Protein AF-A0A9X8VD65-F1 (afdb_monomer_lite)

InterPro domains:
  IPR002629 Cobalamin-independent methionine synthase MetE, C-terminal/archaeal [PF01717] (47-119)
  IPR038071 UROD/MetE-like superfamily [G3DSA:3.20.20.210] (1-120)
  IPR038071 UROD/MetE-like superfamily [SSF51726] (3-119)

Radius of gyration: 14.81 Å; chains: 1; bounding box: 33×33×40 Å

pLDDT: mean 95.19, std 5.67, range [51.72, 98.75]

Structure (mmCIF, N/CA/C/O backbone):
data_AF-A0A9X8VD65-F1
#
_entry.id   AF-A0A9X8VD65-F1
#
loop_
_atom_site.group_PDB
_atom_site.id
_atom_site.type_symbol
_atom_site.label_atom_id
_atom_site.label_alt_id
_atom_site.label_comp_id
_atom_site.label_asym_id
_atom_site.label_entity_id
_atom_site.label_seq_id
_atom_site.pdbx_PDB_ins_code
_atom_site.Cartn_x
_atom_site.Cartn_y
_atom_site.Cartn_z
_atom_site.occupancy
_atom_site.B_iso_or_equiv
_atom_site.auth_seq_id
_atom_site.auth_comp_id
_atom_site.auth_asym_id
_atom_site.auth_atom_id
_atom_site.pdbx_PDB_model_num
ATOM 1 N N . VAL A 1 1 ? -8.840 -19.861 -3.280 1.00 51.72 1 VAL A N 1
ATOM 2 C CA . VAL A 1 1 ? -8.139 -19.021 -2.267 1.00 51.72 1 VAL A CA 1
ATOM 3 C C . VAL A 1 1 ? -9.125 -18.204 -1.437 1.00 51.72 1 VAL A C 1
ATOM 5 O O . VAL A 1 1 ? -8.956 -18.091 -0.228 1.00 51.72 1 VAL A O 1
ATOM 8 N N . ASN A 1 2 ? -10.188 -17.689 -2.063 1.00 64.62 2 ASN A N 1
ATOM 9 C CA . ASN A 1 2 ? -11.164 -16.805 -1.431 1.00 64.62 2 ASN A CA 1
ATOM 10 C C . ASN A 1 2 ? -11.959 -17.407 -0.249 1.00 64.62 2 ASN A C 1
ATOM 12 O O . ASN A 1 2 ? -12.486 -16.645 0.559 1.00 64.62 2 ASN A O 1
ATOM 16 N N . ASP A 1 3 ? -12.031 -18.730 -0.122 1.00 81.12 3 ASP A N 1
ATOM 17 C CA . ASP A 1 3 ? -12.915 -19.378 0.859 1.00 81.12 3 ASP A CA 1
ATOM 18 C C . ASP A 1 3 ? -12.370 -19.359 2.292 1.00 81.12 3 ASP A C 1
ATOM 20 O O . ASP A 1 3 ? -13.143 -19.432 3.241 1.00 81.12 3 ASP A O 1
ATOM 24 N N . TRP A 1 4 ? -11.049 -19.245 2.468 1.00 91.56 4 TRP A N 1
ATOM 25 C CA . TRP A 1 4 ? -10.418 -19.375 3.789 1.00 91.56 4 TRP A CA 1
ATOM 26 C C . TRP A 1 4 ? -9.300 -18.369 4.073 1.00 91.56 4 TRP A C 1
ATOM 28 O O . TRP A 1 4 ? -8.979 -18.168 5.240 1.00 91.56 4 TRP A O 1
ATOM 38 N N . GLY A 1 5 ? -8.711 -17.715 3.060 1.00 91.94 5 GLY A N 1
ATOM 39 C CA . GLY A 1 5 ? -7.543 -16.841 3.261 1.00 91.94 5 GLY A CA 1
ATOM 40 C C . GLY A 1 5 ? -7.797 -15.705 4.257 1.00 91.94 5 GLY A C 1
ATOM 41 O O . GLY A 1 5 ? -7.002 -15.485 5.165 1.00 91.94 5 GLY A O 1
ATOM 42 N N . ILE A 1 6 ? -8.953 -15.047 4.143 1.00 93.00 6 ILE A N 1
ATOM 43 C CA . ILE A 1 6 ? -9.360 -13.982 5.070 1.00 93.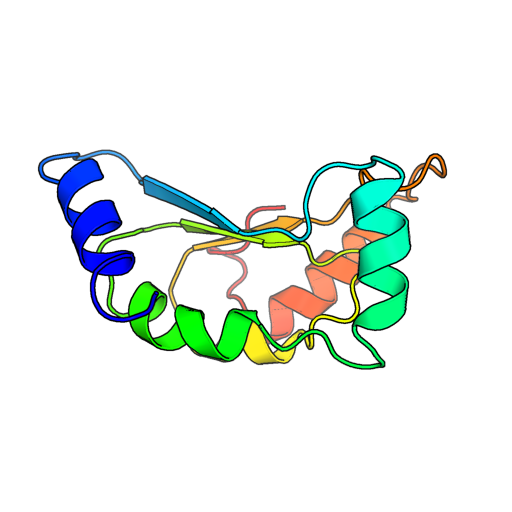00 6 ILE A CA 1
ATOM 44 C C . ILE A 1 6 ? -9.664 -14.547 6.458 1.00 93.00 6 ILE A C 1
ATOM 46 O O . ILE A 1 6 ? -9.218 -13.982 7.445 1.00 93.00 6 ILE A O 1
ATOM 50 N N . ALA A 1 7 ? -10.340 -15.695 6.555 1.00 94.12 7 ALA A N 1
ATOM 51 C CA . ALA A 1 7 ? -10.616 -16.326 7.846 1.00 94.12 7 ALA A CA 1
ATOM 52 C C . ALA A 1 7 ? -9.325 -16.725 8.587 1.00 94.12 7 ALA A C 1
ATOM 54 O O . ALA A 1 7 ? -9.235 -16.583 9.804 1.00 94.12 7 ALA A O 1
ATOM 55 N N . ALA A 1 8 ? -8.306 -17.187 7.856 1.00 96.44 8 ALA A N 1
ATOM 56 C CA . ALA A 1 8 ? -6.992 -17.469 8.422 1.00 96.44 8 ALA A CA 1
ATOM 57 C C . ALA A 1 8 ? -6.294 -16.190 8.911 1.00 96.44 8 ALA A C 1
ATOM 59 O O . ALA A 1 8 ? -5.702 -16.197 9.989 1.00 96.44 8 ALA A O 1
ATOM 60 N N . LEU A 1 9 ? -6.400 -15.095 8.151 1.00 96.19 9 LEU A N 1
ATOM 61 C CA . LEU A 1 9 ? -5.854 -13.792 8.530 1.00 96.19 9 LEU A CA 1
ATOM 62 C C . LEU A 1 9 ? -6.531 -13.241 9.795 1.00 96.19 9 LEU A C 1
ATOM 64 O O . LEU A 1 9 ? -5.838 -12.892 10.744 1.00 96.19 9 LEU A O 1
ATOM 68 N N . GLU A 1 10 ? -7.865 -13.268 9.850 1.00 96.81 10 GLU A N 1
ATOM 69 C CA . GLU A 1 10 ? -8.666 -12.901 11.029 1.00 96.81 10 GLU A CA 1
ATOM 70 C C . GLU A 1 10 ? -8.260 -13.714 12.262 1.00 96.81 10 GLU A C 1
ATOM 72 O O . GLU A 1 10 ? -8.039 -13.175 13.346 1.00 96.81 10 GLU A O 1
ATOM 77 N N . ARG A 1 11 ? -8.083 -15.030 12.094 1.00 97.94 11 ARG A N 1
ATOM 78 C CA . ARG A 1 11 ? -7.663 -15.905 13.190 1.00 97.94 11 ARG A CA 1
ATOM 79 C C . ARG A 1 11 ? -6.264 -15.573 13.708 1.00 97.94 11 ARG A C 1
ATOM 81 O O . ARG A 1 11 ? -6.021 -15.755 14.903 1.00 97.94 11 ARG A O 1
ATOM 88 N N . ALA A 1 12 ? -5.361 -15.133 12.831 1.00 98.06 12 ALA A N 1
ATOM 89 C CA . ALA A 1 12 ? -3.989 -14.773 13.181 1.00 98.06 12 ALA A CA 1
ATOM 90 C C . ALA A 1 12 ? -3.905 -13.463 13.978 1.00 98.06 12 ALA A C 1
ATOM 92 O O . ALA A 1 12 ? -2.997 -13.312 14.793 1.00 98.06 12 ALA A O 1
ATOM 93 N N . VAL A 1 13 ? -4.850 -12.542 13.766 1.00 98.06 13 VAL A N 1
ATOM 94 C CA . VAL A 1 13 ? -4.896 -11.246 14.463 1.00 98.06 13 VAL A CA 1
ATOM 95 C C . VAL A 1 13 ? -5.878 -11.206 15.638 1.00 98.06 13 VAL A C 1
ATOM 97 O O . VAL A 1 13 ? -5.986 -10.192 16.329 1.00 98.06 13 VAL A O 1
ATOM 100 N N . GLU A 1 14 ? -6.581 -12.308 15.899 1.00 98.19 14 GLU A N 1
ATOM 101 C CA . GLU A 1 14 ? -7.592 -12.394 16.949 1.00 98.19 14 GLU A CA 1
ATOM 102 C C . GLU A 1 14 ? -7.035 -11.980 18.324 1.00 98.19 14 GLU A C 1
ATOM 104 O O . GLU A 1 14 ? -6.049 -12.522 18.824 1.00 98.19 14 GLU A O 1
ATOM 109 N N . GLY A 1 15 ? -7.713 -11.026 18.966 1.00 98.19 15 GLY A N 1
ATOM 110 C CA . GLY A 1 15 ? -7.395 -10.568 20.320 1.00 98.19 15 GLY A CA 1
ATOM 111 C C . GLY A 1 15 ? -6.309 -9.493 20.404 1.00 98.19 15 GLY A C 1
ATOM 112 O O . GLY A 1 15 ? -6.148 -8.904 21.478 1.00 98.19 15 GLY A O 1
ATOM 113 N N . LEU A 1 16 ? -5.623 -9.178 19.300 1.00 98.31 16 LEU A N 1
ATOM 114 C CA . LEU A 1 16 ? -4.674 -8.069 19.257 1.00 98.31 16 LEU A CA 1
ATOM 115 C C . LEU A 1 16 ? -5.381 -6.733 19.534 1.00 98.31 16 LEU A C 1
ATOM 117 O O . LEU A 1 16 ? -6.556 -6.532 19.224 1.00 98.31 16 LEU A O 1
ATOM 121 N N . LYS A 1 17 ? -4.656 -5.829 20.197 1.00 97.75 17 LYS A N 1
ATOM 122 C CA . LYS A 1 17 ? -5.109 -4.465 20.533 1.00 97.75 17 LYS A CA 1
ATOM 123 C C . LYS A 1 17 ? -4.274 -3.383 19.853 1.00 97.75 17 LYS A C 1
ATOM 125 O O . LYS A 1 17 ? -4.598 -2.207 19.967 1.00 97.75 17 LYS A O 1
ATOM 130 N N . CYS A 1 18 ? -3.181 -3.784 19.212 1.00 98.19 18 CYS A N 1
ATOM 131 C CA . CYS A 1 18 ? -2.358 -2.929 18.374 1.00 98.19 18 CYS A CA 1
ATOM 132 C C . CYS A 1 18 ? -2.890 -2.928 16.941 1.00 98.19 18 CYS A C 1
ATOM 134 O O . CYS A 1 18 ? -3.669 -3.804 16.572 1.00 98.19 18 CYS A O 1
ATOM 136 N N . GLU A 1 19 ? -2.407 -1.986 16.137 1.00 98.31 19 GLU A N 1
ATOM 137 C CA . GLU A 1 19 ? -2.699 -1.977 14.708 1.00 98.31 19 GLU A CA 1
ATOM 138 C C . GLU A 1 19 ? -2.110 -3.206 14.014 1.00 98.31 19 GLU A C 1
ATOM 140 O O . GLU A 1 19 ? -1.029 -3.697 14.359 1.00 98.31 19 GLU A O 1
ATOM 145 N N . THR A 1 20 ? -2.835 -3.684 13.015 1.00 98.50 20 THR A N 1
ATOM 146 C CA . THR A 1 20 ? -2.504 -4.856 12.217 1.00 98.50 20 THR A CA 1
ATOM 147 C C . THR A 1 20 ? -2.373 -4.470 10.754 1.00 98.50 20 THR A C 1
ATOM 149 O O . THR A 1 20 ? -3.107 -3.624 10.242 1.00 98.50 20 THR A O 1
ATOM 152 N N . ALA A 1 21 ? -1.417 -5.089 10.067 1.00 98.31 21 ALA A N 1
ATOM 153 C CA . ALA A 1 21 ? -1.155 -4.817 8.665 1.00 98.31 21 ALA A CA 1
ATOM 154 C C . ALA A 1 21 ? -1.088 -6.111 7.860 1.00 98.31 21 ALA A C 1
ATOM 156 O O . ALA A 1 21 ? -0.534 -7.111 8.321 1.00 98.31 21 ALA A O 1
ATOM 157 N N . VAL A 1 22 ? -1.596 -6.067 6.631 1.00 98.06 22 VAL A N 1
ATOM 158 C CA . VAL A 1 22 ? -1.354 -7.099 5.619 1.00 98.06 22 VAL A CA 1
ATOM 159 C C . VAL A 1 22 ? -0.539 -6.504 4.477 1.00 98.06 22 VAL A C 1
ATOM 161 O O . VAL A 1 22 ? -0.834 -5.408 4.008 1.00 98.06 22 VAL A O 1
ATOM 164 N N . HIS A 1 23 ? 0.487 -7.222 4.026 1.00 97.94 23 HIS A N 1
ATOM 165 C CA . HIS A 1 23 ? 1.295 -6.836 2.872 1.00 97.94 23 HIS A CA 1
ATOM 166 C C . HIS A 1 23 ? 1.027 -7.786 1.706 1.00 97.94 23 HIS A C 1
ATOM 168 O O . HIS A 1 23 ? 1.176 -9.000 1.849 1.00 97.94 23 HIS A O 1
ATOM 174 N N . ILE A 1 24 ? 0.631 -7.230 0.561 1.00 96.00 24 ILE A N 1
ATOM 175 C CA . ILE A 1 24 ? 0.348 -7.984 -0.663 1.00 96.00 24 ILE A CA 1
ATOM 176 C C . ILE A 1 24 ? 1.093 -7.304 -1.813 1.00 96.00 24 ILE A C 1
ATOM 178 O O . ILE A 1 24 ? 0.798 -6.161 -2.155 1.00 96.00 24 ILE A O 1
ATOM 182 N N . CYS A 1 25 ? 2.047 -8.003 -2.424 1.00 95.12 25 CYS A N 1
ATOM 183 C CA . CYS A 1 25 ? 2.925 -7.460 -3.464 1.00 95.12 25 CYS A CA 1
ATOM 184 C C . CYS A 1 25 ? 3.136 -8.444 -4.620 1.00 95.12 25 CYS A C 1
ATOM 186 O O . CYS A 1 25 ? 2.659 -9.580 -4.589 1.00 95.12 25 CYS A O 1
ATOM 188 N N . TYR A 1 26 ? 3.900 -8.011 -5.623 1.00 95.06 26 TYR A N 1
ATOM 189 C CA . TYR A 1 26 ? 4.312 -8.817 -6.774 1.00 95.06 26 TYR A CA 1
ATOM 190 C C . TYR A 1 26 ? 5.713 -9.426 -6.570 1.00 95.06 26 TYR A C 1
ATOM 192 O O . TYR A 1 26 ? 6.373 -9.849 -7.523 1.00 95.06 26 TYR A O 1
ATOM 200 N N . GLY A 1 27 ? 6.142 -9.512 -5.306 1.00 93.00 27 GLY A N 1
ATOM 201 C CA . GLY A 1 27 ? 7.304 -10.257 -4.843 1.00 93.00 27 GLY A CA 1
ATOM 202 C C . GLY A 1 27 ? 8.621 -9.480 -4.853 1.00 93.00 27 GLY A C 1
ATOM 203 O O . GLY A 1 27 ? 8.727 -8.349 -5.314 1.00 93.00 27 GLY A O 1
ATOM 204 N N . TYR A 1 28 ? 9.662 -10.133 -4.335 1.00 93.62 28 TYR A N 1
ATOM 205 C CA . TYR A 1 28 ? 11.024 -9.598 -4.285 1.00 93.62 28 TYR A CA 1
ATOM 206 C C . TYR A 1 28 ? 11.603 -9.273 -5.668 1.00 93.62 28 TYR A C 1
ATOM 208 O O . TYR A 1 28 ? 11.207 -9.875 -6.670 1.00 93.62 28 TYR A O 1
ATOM 216 N N . GLY A 1 29 ? 12.624 -8.409 -5.692 1.00 92.81 29 GLY A N 1
ATOM 217 C CA . GLY A 1 29 ? 13.432 -8.038 -6.862 1.00 92.81 29 GLY A CA 1
ATOM 218 C C . GLY A 1 29 ? 14.329 -9.152 -7.413 1.00 92.81 29 GLY A C 1
ATOM 219 O O . GLY A 1 29 ? 15.525 -8.966 -7.606 1.00 92.81 29 GLY A O 1
ATOM 220 N N . ILE A 1 30 ? 13.765 -10.335 -7.642 1.00 93.25 30 ILE A N 1
ATOM 221 C CA . ILE A 1 30 ? 14.449 -11.500 -8.207 1.00 93.25 30 ILE A CA 1
ATOM 222 C C . ILE A 1 30 ? 13.983 -11.754 -9.638 1.00 93.25 30 ILE A C 1
ATOM 224 O O . ILE A 1 30 ? 12.846 -11.451 -10.003 1.00 93.25 30 ILE A O 1
ATOM 228 N N . LYS A 1 31 ? 14.848 -12.388 -10.440 1.00 92.44 31 LYS A N 1
ATOM 229 C CA . LYS A 1 31 ? 14.602 -12.648 -11.868 1.00 92.44 31 LYS A CA 1
ATOM 230 C C . LYS A 1 31 ? 13.256 -13.331 -12.142 1.00 92.44 31 LYS A C 1
ATOM 232 O O . LYS A 1 31 ? 12.572 -12.974 -13.092 1.00 92.44 31 LYS A O 1
ATOM 237 N N . ALA A 1 32 ? 12.871 -14.294 -11.304 1.00 95.38 32 ALA A N 1
ATOM 238 C CA . ALA A 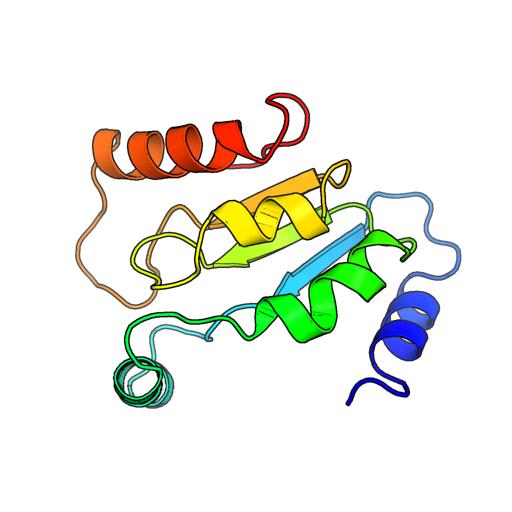1 32 ? 11.609 -15.014 -11.463 1.00 95.38 32 ALA A CA 1
ATOM 239 C C . ALA A 1 32 ? 10.393 -14.068 -11.437 1.00 95.38 32 ALA A C 1
ATOM 241 O O . ALA A 1 32 ? 9.520 -14.165 -12.296 1.00 95.38 32 ALA A O 1
ATOM 242 N N . ASN A 1 33 ? 10.372 -13.110 -10.505 1.00 94.56 33 ASN A N 1
ATOM 243 C CA . ASN A 1 33 ? 9.263 -12.169 -10.360 1.00 94.56 33 ASN A CA 1
ATOM 244 C C . ASN A 1 33 ? 9.294 -11.091 -11.441 1.00 94.56 33 ASN A C 1
ATOM 246 O O . ASN A 1 33 ? 8.250 -10.742 -11.982 1.00 94.56 33 ASN A O 1
ATOM 250 N N . THR A 1 34 ? 10.475 -10.584 -11.804 1.00 92.94 34 THR A N 1
ATOM 251 C CA . THR A 1 34 ? 10.582 -9.563 -12.858 1.00 92.94 34 THR A CA 1
ATOM 252 C C . THR A 1 34 ? 10.235 -10.113 -14.238 1.00 92.94 34 THR A 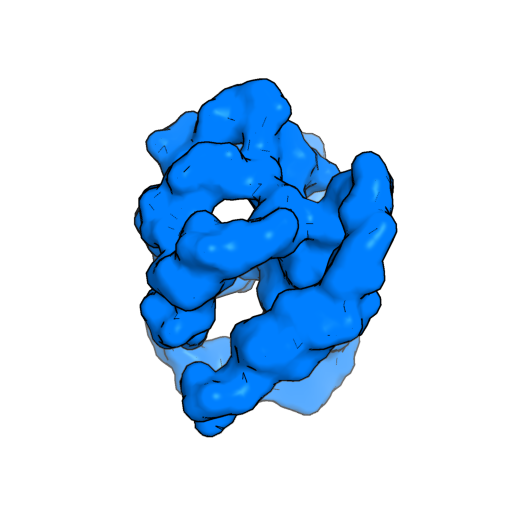C 1
ATOM 254 O O . THR A 1 34 ? 9.657 -9.394 -15.049 1.00 92.94 34 THR A O 1
ATOM 257 N N . ASP A 1 35 ? 10.519 -11.388 -14.513 1.00 94.56 35 ASP A N 1
ATOM 258 C CA . ASP A 1 35 ? 10.047 -12.047 -15.732 1.00 94.56 35 ASP A CA 1
ATOM 259 C C . ASP A 1 35 ? 8.539 -12.303 -15.698 1.00 94.56 35 ASP A C 1
ATOM 261 O O . ASP A 1 35 ? 7.861 -12.056 -16.694 1.00 94.56 35 ASP A O 1
ATOM 265 N N . TRP A 1 36 ? 7.994 -12.725 -14.554 1.00 95.06 36 TRP A N 1
ATOM 266 C CA . TRP A 1 36 ? 6.553 -12.908 -14.387 1.00 95.06 36 TRP A CA 1
ATOM 267 C C . TRP A 1 36 ? 5.773 -11.595 -14.553 1.00 95.06 36 TRP A C 1
ATOM 269 O O . TRP A 1 36 ? 4.790 -11.574 -15.294 1.00 95.06 36 TRP A O 1
ATOM 279 N N . LYS A 1 37 ? 6.252 -10.479 -13.983 1.00 93.88 37 LYS A N 1
ATOM 280 C CA . LYS A 1 37 ? 5.654 -9.135 -14.122 1.00 93.88 37 LYS A CA 1
ATOM 281 C C . LYS A 1 37 ? 5.450 -8.722 -15.585 1.00 93.88 37 LYS A C 1
ATOM 283 O O . LYS A 1 37 ? 4.441 -8.104 -15.914 1.00 93.88 37 LYS A O 1
ATOM 288 N N . LYS A 1 38 ? 6.344 -9.132 -16.495 1.00 93.56 38 LYS A N 1
ATOM 289 C CA . LYS A 1 38 ? 6.225 -8.853 -17.943 1.00 93.56 38 LYS A CA 1
ATOM 290 C C . LYS A 1 38 ? 5.038 -9.561 -18.604 1.00 93.56 38 LYS A C 1
ATOM 292 O O . LYS A 1 38 ? 4.618 -9.154 -19.682 1.00 93.56 38 LYS A O 1
ATOM 297 N N . THR A 1 39 ? 4.502 -10.611 -17.983 1.00 94.94 39 THR A N 1
ATOM 298 C CA . THR A 1 39 ? 3.365 -11.392 -18.501 1.00 94.94 39 THR A CA 1
ATOM 299 C C . THR A 1 39 ? 2.004 -10.876 -18.036 1.00 94.94 39 THR A C 1
ATOM 301 O O . THR A 1 39 ? 0.981 -11.328 -18.539 1.00 94.94 39 THR A O 1
ATOM 304 N N . LEU A 1 40 ? 1.978 -9.917 -17.105 1.00 92.75 40 LEU A N 1
ATOM 305 C CA . LEU A 1 40 ? 0.755 -9.450 -16.444 1.00 92.75 40 LEU A CA 1
ATOM 306 C C . LEU A 1 40 ? -0.059 -8.437 -17.267 1.00 92.75 40 LEU A C 1
ATOM 308 O O . LEU A 1 40 ? -1.131 -8.019 -16.842 1.00 92.75 40 LEU A O 1
ATOM 312 N N . GLY A 1 41 ? 0.425 -8.054 -18.451 1.00 93.75 41 GLY A N 1
ATOM 313 C CA . GLY A 1 41 ? -0.275 -7.140 -19.349 1.00 93.75 41 GLY A CA 1
ATOM 314 C C . GLY A 1 41 ? -0.233 -5.676 -18.901 1.00 93.75 41 GLY A C 1
ATOM 315 O O . GLY A 1 41 ? 0.664 -5.243 -18.168 1.00 93.75 41 GLY A O 1
ATOM 316 N N . SER A 1 42 ? -1.190 -4.896 -19.409 1.00 93.06 42 SER A N 1
ATOM 317 C CA . SER A 1 42 ? -1.258 -3.442 -19.220 1.00 93.06 42 SER A CA 1
ATOM 318 C C . SER A 1 42 ? -1.867 -3.010 -17.890 1.00 93.06 42 SER A C 1
ATOM 320 O O . SER A 1 42 ? -1.656 -1.870 -17.501 1.00 93.06 42 SER A O 1
ATOM 322 N N . GLU A 1 43 ? -2.616 -3.885 -17.215 1.00 94.12 43 GLU A N 1
ATOM 323 C CA . GLU A 1 43 ? -3.234 -3.597 -15.918 1.00 94.12 43 GLU A CA 1
ATOM 324 C C . GLU A 1 43 ? -3.130 -4.804 -14.987 1.00 94.12 43 GLU A C 1
ATOM 326 O O . GLU A 1 43 ? -3.547 -5.912 -15.329 1.00 94.12 43 GLU A O 1
ATOM 331 N N . TRP A 1 44 ? -2.594 -4.585 -13.790 1.00 94.81 44 TRP A N 1
ATOM 332 C CA . TRP A 1 44 ? -2.448 -5.611 -12.762 1.00 94.81 44 TRP A CA 1
ATOM 333 C C . TRP A 1 44 ? -3.600 -5.478 -11.763 1.00 94.81 44 TRP A C 1
ATOM 335 O O . TRP A 1 44 ? -3.538 -4.709 -10.804 1.00 94.81 44 TRP A O 1
ATOM 345 N N . ARG A 1 45 ? -4.701 -6.186 -12.039 1.00 95.81 45 ARG A N 1
ATOM 346 C CA . ARG A 1 45 ? -5.974 -6.056 -11.305 1.00 95.81 45 ARG A CA 1
ATOM 347 C C . ARG A 1 45 ? -6.196 -7.117 -10.222 1.00 95.81 45 ARG A C 1
ATOM 349 O O . ARG A 1 45 ? -7.292 -7.236 -9.693 1.00 95.81 45 ARG A O 1
ATOM 356 N N . GLN A 1 46 ? -5.166 -7.875 -9.846 1.00 93.19 46 GLN A N 1
ATOM 357 C CA . GLN A 1 46 ? -5.264 -8.974 -8.872 1.00 93.19 46 GLN A CA 1
ATOM 358 C C . GLN A 1 46 ? -5.832 -8.516 -7.519 1.00 93.19 46 GLN A C 1
ATOM 360 O O . GLN A 1 46 ? -6.508 -9.277 -6.828 1.00 93.19 46 GLN A O 1
ATOM 365 N N . TYR A 1 47 ? -5.586 -7.260 -7.146 1.00 93.69 47 TYR A N 1
ATOM 366 C CA . TYR A 1 47 ? -6.115 -6.669 -5.924 1.00 93.69 47 TYR A CA 1
ATOM 367 C C . TYR A 1 47 ? -7.650 -6.588 -5.878 1.00 93.69 47 TYR A C 1
ATOM 369 O O . TYR A 1 47 ? -8.211 -6.695 -4.787 1.00 93.69 47 TYR A O 1
ATOM 377 N N . GLU A 1 48 ? -8.340 -6.488 -7.022 1.00 93.56 48 GLU A N 1
ATOM 378 C CA . GLU A 1 48 ? -9.812 -6.437 -7.083 1.00 93.56 48 GLU A CA 1
ATOM 379 C C . GLU A 1 48 ? -10.477 -7.653 -6.438 1.00 93.56 48 GLU A C 1
ATOM 381 O O . GLU A 1 48 ? -11.566 -7.548 -5.876 1.00 93.56 48 GLU A O 1
ATOM 386 N N . GLU A 1 49 ? -9.814 -8.808 -6.476 1.00 91.25 49 GLU A N 1
ATOM 387 C CA . GLU A 1 49 ? -10.362 -10.046 -5.928 1.00 91.25 49 GLU A CA 1
ATOM 388 C C . GLU A 1 49 ? -10.321 -10.093 -4.394 1.00 91.25 49 GLU A C 1
ATOM 390 O O . GLU A 1 49 ? -11.141 -10.777 -3.773 1.00 91.25 49 GLU A O 1
ATOM 395 N N . ALA A 1 50 ? -9.360 -9.394 -3.780 1.00 92.50 50 ALA A N 1
ATOM 396 C CA . ALA A 1 50 ? -9.089 -9.454 -2.343 1.00 92.50 50 ALA A CA 1
ATOM 397 C C . ALA A 1 50 ? -9.575 -8.209 -1.588 1.00 92.50 50 ALA A C 1
ATOM 399 O O . ALA A 1 50 ? -10.024 -8.318 -0.444 1.00 92.50 50 ALA A O 1
ATOM 400 N N . PHE A 1 51 ? -9.511 -7.035 -2.219 1.00 96.06 51 PHE A N 1
ATOM 401 C CA . PHE A 1 51 ? -9.811 -5.743 -1.601 1.00 96.06 51 PHE A CA 1
ATOM 402 C C . PHE A 1 51 ? -11.206 -5.660 -0.975 1.00 96.06 51 PHE A C 1
ATOM 404 O O . PHE A 1 51 ? -11.273 -5.280 0.193 1.00 96.06 51 PHE A O 1
ATOM 411 N N . PRO A 1 52 ? -12.302 -6.100 -1.629 1.00 95.81 52 PRO A N 1
ATOM 412 C CA . PRO A 1 52 ? -13.629 -6.050 -1.015 1.00 95.81 52 PRO A CA 1
ATOM 413 C C . PRO A 1 52 ? -13.718 -6.815 0.310 1.00 95.81 52 PRO A C 1
ATOM 415 O O . PRO A 1 52 ? -14.409 -6.387 1.230 1.00 95.81 52 PRO A O 1
ATOM 418 N N . LYS A 1 53 ? -12.992 -7.933 0.441 1.00 95.06 53 LYS A N 1
ATOM 419 C CA . LYS A 1 53 ? -12.980 -8.707 1.687 1.00 95.06 53 LYS A CA 1
ATOM 420 C C . LYS A 1 53 ? -12.071 -8.093 2.742 1.00 95.06 53 LYS A C 1
ATOM 422 O O . LYS A 1 53 ? -12.449 -8.056 3.910 1.00 95.06 53 LYS A O 1
ATOM 427 N N . LEU A 1 54 ? -10.902 -7.594 2.339 1.00 96.19 54 LEU A N 1
ATOM 428 C CA . LEU A 1 54 ? -9.987 -6.877 3.231 1.00 96.19 54 LEU A CA 1
ATOM 429 C C . LEU A 1 54 ? -10.623 -5.601 3.783 1.00 96.19 54 LEU A C 1
ATOM 431 O O . LEU A 1 54 ? -10.453 -5.291 4.960 1.00 96.19 54 LEU A O 1
ATOM 435 N N . GLN A 1 55 ? -11.424 -4.914 2.974 1.00 97.44 55 GLN A N 1
ATOM 436 C CA . GLN A 1 55 ? -12.173 -3.738 3.392 1.00 97.44 55 GLN A CA 1
ATOM 437 C C . GLN A 1 55 ? -13.110 -4.043 4.564 1.00 97.44 55 GLN A C 1
ATOM 439 O O . GLN A 1 55 ? -13.192 -3.271 5.517 1.00 97.44 55 GLN A O 1
ATOM 444 N N . THR A 1 56 ? -13.780 -5.195 4.523 1.00 95.81 56 THR A N 1
ATOM 445 C CA . THR A 1 56 ? -14.674 -5.651 5.596 1.00 95.81 56 THR A CA 1
ATOM 446 C C . THR A 1 56 ? -13.963 -6.395 6.731 1.00 95.81 56 THR A C 1
ATOM 448 O O . THR A 1 56 ? -14.612 -6.755 7.708 1.00 95.81 56 THR A O 1
ATOM 451 N N . SER A 1 57 ? -12.657 -6.649 6.605 1.00 96.56 57 SER A N 1
ATOM 452 C CA . SER A 1 57 ? -11.864 -7.364 7.613 1.00 96.56 57 SER A CA 1
ATOM 453 C C . SER A 1 57 ? -11.493 -6.470 8.799 1.00 96.56 57 SER A C 1
ATOM 455 O O . SER A 1 57 ? -11.596 -5.240 8.726 1.00 96.56 57 SER A O 1
ATOM 457 N N . THR A 1 58 ? -11.007 -7.079 9.877 1.00 97.06 58 THR A N 1
ATOM 458 C CA . THR A 1 58 ? -10.491 -6.374 11.060 1.00 97.06 58 THR A CA 1
ATOM 459 C C . THR A 1 58 ? -9.103 -5.769 10.857 1.00 97.06 58 THR A C 1
ATOM 461 O O . THR A 1 58 ? -8.662 -5.001 11.703 1.00 97.06 58 THR A O 1
ATOM 464 N N . ILE A 1 59 ? -8.435 -6.042 9.729 1.00 98.25 59 ILE A N 1
ATOM 465 C CA . ILE A 1 59 ? -7.101 -5.505 9.437 1.00 98.25 59 ILE A CA 1
ATOM 466 C C . ILE A 1 59 ? -7.141 -3.985 9.299 1.00 98.25 59 ILE A C 1
ATOM 468 O O . ILE A 1 59 ? -7.977 -3.449 8.571 1.00 98.25 59 ILE A O 1
ATOM 472 N N . ASP A 1 60 ? -6.222 -3.289 9.962 1.00 98.44 60 ASP A N 1
ATOM 473 C CA . ASP A 1 60 ? -6.210 -1.823 10.013 1.00 98.44 60 ASP A CA 1
ATOM 474 C C . ASP A 1 60 ? -5.515 -1.199 8.794 1.00 98.44 60 ASP A C 1
ATOM 476 O O . ASP A 1 60 ? -5.975 -0.185 8.254 1.00 98.44 60 ASP A O 1
ATOM 480 N N . ILE A 1 61 ? -4.409 -1.814 8.359 1.00 98.69 61 ILE A N 1
ATOM 481 C CA . ILE A 1 61 ? -3.496 -1.272 7.349 1.00 98.69 61 ILE A CA 1
ATOM 482 C C . ILE A 1 61 ? -3.299 -2.257 6.192 1.00 98.69 61 ILE A C 1
ATOM 484 O O . ILE A 1 61 ? -3.030 -3.442 6.392 1.00 98.69 61 ILE A O 1
ATOM 488 N N . ILE A 1 62 ? -3.365 -1.758 4.959 1.00 98.31 62 ILE A N 1
ATOM 489 C CA . ILE A 1 62 ? -3.082 -2.538 3.751 1.00 98.31 62 ILE A CA 1
ATOM 490 C C . ILE A 1 62 ? -1.825 -1.973 3.085 1.00 98.31 62 ILE A C 1
ATOM 492 O O . ILE A 1 62 ? -1.787 -0.809 2.693 1.00 98.31 62 ILE A O 1
ATOM 496 N N . SER A 1 63 ? -0.783 -2.797 2.977 1.00 98.19 63 SER A N 1
ATOM 497 C CA . SER A 1 63 ? 0.487 -2.463 2.332 1.00 98.19 63 SER A CA 1
ATOM 498 C C . SER A 1 63 ? 0.558 -3.049 0.928 1.00 98.19 63 SER A C 1
ATOM 500 O O . SER A 1 63 ? 0.356 -4.252 0.740 1.00 98.19 63 SER A O 1
ATOM 502 N N . LEU A 1 64 ? 0.837 -2.184 -0.047 1.00 96.44 64 LEU A N 1
ATOM 503 C CA . LEU A 1 64 ? 0.691 -2.467 -1.472 1.00 96.44 64 LEU A CA 1
ATOM 504 C C . LEU A 1 64 ? 1.924 -2.056 -2.267 1.00 96.44 64 LEU A C 1
ATOM 506 O O . LEU A 1 64 ? 2.656 -1.142 -1.891 1.00 96.44 64 LEU A O 1
ATOM 510 N N . GLU A 1 65 ? 2.108 -2.706 -3.411 1.00 94.38 65 GLU A N 1
ATOM 511 C CA . GLU A 1 65 ? 3.111 -2.335 -4.403 1.00 94.38 65 GLU A CA 1
ATOM 512 C C . GLU A 1 65 ? 2.486 -1.428 -5.474 1.00 94.38 65 GLU A 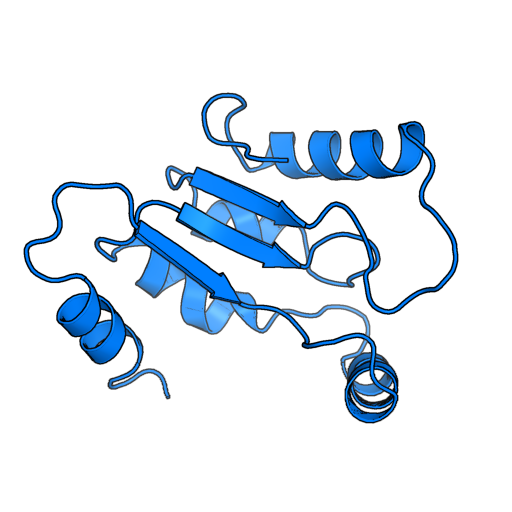C 1
ATOM 514 O O . GLU A 1 65 ? 1.602 -1.855 -6.222 1.00 94.38 65 GLU A O 1
ATOM 519 N N . CYS A 1 66 ? 2.956 -0.178 -5.561 1.00 90.94 66 CYS A N 1
ATOM 520 C CA . CYS A 1 66 ? 2.379 0.836 -6.452 1.00 90.94 66 CYS A CA 1
ATOM 521 C C . CYS A 1 66 ? 3.401 1.453 -7.422 1.00 90.94 66 CYS A C 1
ATOM 523 O O . CYS A 1 66 ? 3.091 1.653 -8.594 1.00 90.94 66 CYS A O 1
ATOM 525 N N . HIS A 1 67 ? 4.607 1.794 -6.964 1.00 92.38 67 HIS A N 1
ATOM 526 C CA . HIS A 1 67 ? 5.611 2.435 -7.816 1.00 92.38 67 HIS A CA 1
ATOM 527 C C . HIS A 1 67 ? 6.077 1.501 -8.937 1.00 92.38 67 HIS A C 1
ATOM 529 O O . HIS A 1 67 ? 6.348 0.329 -8.689 1.00 92.38 67 HIS A O 1
ATOM 535 N N . ASN A 1 68 ? 6.129 2.016 -10.171 1.00 90.00 68 ASN A N 1
ATOM 536 C CA . ASN A 1 68 ? 6.425 1.265 -11.402 1.00 90.00 68 ASN A CA 1
ATOM 537 C C . ASN A 1 68 ? 5.579 -0.003 -11.635 1.00 90.00 68 ASN A C 1
ATOM 539 O O . ASN A 1 68 ? 5.877 -0.785 -12.540 1.00 90.00 68 ASN A O 1
ATOM 543 N N . SER A 1 69 ? 4.503 -0.201 -10.871 1.00 89.06 69 SER A N 1
ATOM 544 C CA . SER A 1 69 ? 3.531 -1.252 -11.131 1.00 89.06 69 SER A CA 1
ATOM 545 C C . SER A 1 69 ? 2.496 -0.763 -12.144 1.00 89.06 69 SER A C 1
ATOM 547 O O . SER A 1 69 ? 2.275 0.438 -12.319 1.00 89.06 69 SER A O 1
ATOM 549 N N . HIS A 1 70 ? 1.839 -1.698 -12.827 1.00 93.06 70 HIS A N 1
ATOM 550 C CA . HIS A 1 70 ? 0.662 -1.381 -13.641 1.00 93.06 70 HIS A CA 1
ATOM 551 C C . HIS A 1 70 ? -0.637 -1.583 -12.852 1.00 93.06 70 HIS A C 1
ATOM 553 O O . HIS A 1 70 ? -1.674 -1.904 -13.429 1.00 93.06 70 HIS A O 1
ATOM 559 N N . VAL A 1 71 ? -0.591 -1.448 -11.525 1.00 94.12 71 VAL A N 1
ATOM 560 C CA . VAL A 1 71 ? -1.791 -1.506 -10.688 1.00 94.12 71 VAL A CA 1
ATOM 561 C C . VAL A 1 71 ? -2.599 -0.227 -10.915 1.00 94.12 71 VAL A C 1
ATOM 563 O O . VAL A 1 71 ? -2.073 0.867 -10.686 1.00 94.12 71 VAL A O 1
ATOM 566 N N . PRO A 1 72 ? -3.870 -0.321 -11.341 1.00 95.81 72 PRO A N 1
ATOM 567 C CA . PRO A 1 72 ? -4.723 0.853 -11.451 1.00 95.81 72 PRO A CA 1
ATOM 568 C C . PRO A 1 72 ? -4.924 1.492 -10.069 1.00 95.81 72 PRO A C 1
ATOM 570 O O . PRO A 1 72 ? -5.334 0.837 -9.111 1.00 95.81 72 PRO A O 1
ATOM 573 N N . MET A 1 73 ? -4.572 2.774 -9.934 1.00 95.56 73 MET A N 1
ATOM 574 C CA . MET A 1 73 ? -4.580 3.461 -8.633 1.00 95.56 73 MET A CA 1
ATOM 575 C C . MET A 1 73 ? -6.002 3.642 -8.076 1.00 95.56 73 MET A C 1
ATOM 577 O O . MET A 1 73 ? -6.186 3.748 -6.867 1.00 95.56 73 MET A O 1
ATOM 581 N N . ASP A 1 74 ? -7.010 3.632 -8.948 1.00 96.25 74 ASP A N 1
ATOM 582 C CA . ASP A 1 74 ? -8.427 3.682 -8.588 1.00 96.25 74 ASP A CA 1
ATOM 583 C C . ASP A 1 74 ? -8.898 2.446 -7.811 1.00 96.25 74 ASP A C 1
ATOM 585 O O . ASP A 1 74 ? -9.879 2.533 -7.074 1.00 96.25 74 ASP A O 1
ATOM 589 N N . LEU A 1 75 ? -8.163 1.327 -7.859 1.00 97.12 75 LEU A N 1
ATOM 590 C CA . LEU A 1 75 ? -8.449 0.165 -7.013 1.00 97.12 75 LEU A CA 1
ATOM 591 C C . LEU A 1 75 ? -8.359 0.484 -5.520 1.00 97.12 75 LEU A C 1
ATOM 593 O O . LEU A 1 75 ? -9.029 -0.170 -4.723 1.00 97.12 75 LEU A O 1
ATOM 597 N N . LEU A 1 76 ? -7.577 1.495 -5.126 1.00 97.56 76 LEU A N 1
ATOM 598 C CA . LEU A 1 76 ? -7.505 1.938 -3.732 1.00 97.56 76 LEU A CA 1
ATOM 599 C C . LEU A 1 76 ? -8.867 2.414 -3.198 1.00 97.56 76 LEU A C 1
ATOM 601 O O . LEU A 1 76 ? -9.103 2.341 -1.993 1.00 97.56 76 LEU A O 1
ATOM 605 N N . GLU A 1 77 ? -9.798 2.814 -4.072 1.00 97.88 77 GLU A N 1
ATOM 606 C CA . GLU A 1 77 ? -11.171 3.155 -3.683 1.00 97.88 77 GLU A CA 1
ATOM 607 C C . GLU A 1 77 ? -11.899 1.976 -3.020 1.00 97.88 77 GLU A C 1
ATOM 609 O O . GLU A 1 77 ? -12.697 2.161 -2.103 1.00 97.88 77 GLU A O 1
ATOM 614 N N . LEU A 1 78 ? -11.597 0.741 -3.433 1.00 98.00 78 LEU A N 1
ATOM 615 C CA . LEU A 1 78 ? -12.244 -0.460 -2.898 1.00 98.00 78 LEU A CA 1
ATOM 616 C C . LEU A 1 78 ? -11.916 -0.700 -1.416 1.00 98.00 78 LEU A C 1
ATOM 618 O O . LEU A 1 78 ? -12.633 -1.444 -0.749 1.00 98.00 78 LEU A O 1
ATOM 622 N N . ILE A 1 79 ? -10.848 -0.076 -0.910 1.00 98.00 79 ILE A N 1
ATOM 623 C CA . ILE A 1 79 ? -10.402 -0.141 0.488 1.00 98.00 79 ILE A CA 1
ATOM 624 C C . ILE A 1 79 ? -10.494 1.222 1.194 1.00 98.00 79 ILE A C 1
ATOM 626 O O . ILE A 1 79 ? -9.822 1.465 2.203 1.00 98.00 79 ILE A O 1
ATOM 630 N N . ARG A 1 80 ? -11.319 2.138 0.664 1.00 97.75 80 ARG A N 1
ATOM 631 C CA . ARG A 1 80 ? -11.525 3.479 1.222 1.00 97.75 80 ARG A CA 1
ATOM 632 C C . ARG A 1 80 ? -11.854 3.398 2.715 1.00 97.75 80 ARG A C 1
ATOM 634 O O . ARG A 1 80 ? -12.791 2.723 3.132 1.00 97.75 80 ARG A O 1
ATOM 641 N N . GLY A 1 81 ? -11.100 4.132 3.530 1.00 97.38 81 GLY A N 1
ATOM 642 C CA . GLY A 1 81 ? -11.272 4.175 4.985 1.00 97.38 81 GLY A CA 1
ATOM 643 C C . GLY A 1 81 ? -10.278 3.314 5.768 1.00 97.38 81 GLY A C 1
ATOM 644 O O . GLY A 1 81 ? -10.076 3.595 6.949 1.00 97.38 81 GLY A O 1
ATOM 645 N N . LYS A 1 82 ? -9.599 2.347 5.134 1.00 98.44 82 LYS A N 1
ATOM 646 C CA . LYS A 1 82 ? -8.406 1.698 5.705 1.00 98.44 82 LYS A CA 1
ATOM 647 C C . LYS A 1 82 ? -7.194 2.623 5.621 1.00 98.44 82 LYS A C 1
ATOM 649 O O . LYS A 1 82 ? -7.148 3.532 4.790 1.00 98.44 82 LYS A O 1
ATOM 654 N N . LYS A 1 83 ? -6.195 2.375 6.469 1.00 98.75 83 LYS A N 1
ATOM 655 C CA . LYS A 1 83 ? -4.860 2.956 6.289 1.00 98.75 83 LYS A CA 1
ATOM 656 C C . LYS A 1 83 ? -4.154 2.226 5.152 1.00 98.75 83 LYS A C 1
ATOM 658 O O . LYS A 1 83 ? -4.266 1.005 5.037 1.00 98.75 83 LYS A O 1
ATOM 663 N N . VAL A 1 84 ? -3.423 2.955 4.317 1.00 98.62 84 VAL A N 1
ATOM 664 C CA . VAL A 1 84 ? -2.763 2.389 3.138 1.00 98.62 84 VAL A CA 1
ATOM 665 C C . VAL A 1 84 ? -1.282 2.724 3.169 1.00 98.62 84 VAL A C 1
ATOM 667 O O . VAL A 1 84 ? -0.907 3.890 3.083 1.00 98.62 84 VAL A O 1
ATOM 670 N N . MET A 1 85 ? -0.450 1.688 3.271 1.00 98.50 85 MET A N 1
ATOM 671 C CA . MET A 1 85 ? 0.994 1.779 3.060 1.00 98.50 85 MET A CA 1
ATOM 672 C C . MET A 1 85 ? 1.272 1.676 1.560 1.00 98.50 85 MET A C 1
ATOM 674 O O . MET A 1 85 ? 1.197 0.590 0.979 1.00 98.50 85 MET A O 1
ATOM 678 N N . VAL A 1 86 ? 1.550 2.812 0.927 1.00 97.81 86 VAL A N 1
ATOM 679 C CA . VAL A 1 86 ? 1.739 2.916 -0.523 1.00 97.81 86 VAL A CA 1
ATOM 680 C C . VAL A 1 86 ? 3.211 2.701 -0.851 1.00 97.81 86 VAL A C 1
ATOM 682 O O . VAL A 1 86 ? 4.028 3.579 -0.608 1.00 97.81 86 VAL A O 1
ATOM 685 N N . GLY A 1 87 ? 3.556 1.557 -1.448 1.00 96.94 87 GLY A N 1
ATOM 686 C CA . GLY A 1 87 ? 4.921 1.279 -1.891 1.00 96.94 87 GLY A CA 1
ATOM 687 C C . GLY A 1 87 ? 5.365 2.258 -2.976 1.00 96.94 87 GLY A C 1
ATOM 688 O O . GLY A 1 87 ? 5.012 2.084 -4.144 1.00 96.94 87 GLY A O 1
ATOM 689 N N . ALA A 1 88 ? 6.123 3.281 -2.581 1.00 96.81 88 ALA A N 1
ATOM 690 C CA . ALA A 1 88 ? 6.597 4.363 -3.444 1.00 96.81 88 ALA A CA 1
ATOM 691 C C . ALA A 1 88 ? 8.026 4.149 -3.994 1.00 96.81 88 ALA A C 1
ATOM 693 O O . ALA A 1 88 ? 8.572 5.057 -4.611 1.00 96.81 88 ALA A O 1
ATOM 694 N N . ILE A 1 89 ? 8.601 2.961 -3.775 1.00 97.06 89 ILE A N 1
ATOM 695 C CA . ILE A 1 89 ? 9.939 2.538 -4.216 1.00 97.06 89 ILE A CA 1
ATOM 696 C C . ILE A 1 89 ? 9.823 1.191 -4.935 1.00 97.06 89 ILE A C 1
ATOM 698 O O . ILE A 1 89 ? 9.166 0.274 -4.431 1.00 97.06 89 ILE A O 1
ATOM 702 N N . ASP A 1 90 ? 10.480 1.054 -6.084 1.00 94.69 90 ASP A N 1
ATOM 703 C CA . ASP A 1 90 ? 10.565 -0.186 -6.848 1.00 94.69 90 ASP A CA 1
ATOM 704 C C . ASP A 1 90 ? 11.809 -0.990 -6.451 1.00 94.69 90 ASP A C 1
ATOM 706 O O . ASP A 1 90 ? 12.895 -0.881 -7.020 1.00 94.69 90 ASP A O 1
ATOM 710 N N . VAL A 1 91 ? 11.622 -1.893 -5.492 1.00 94.00 91 VAL A N 1
ATOM 711 C CA . VAL A 1 91 ? 12.681 -2.788 -4.995 1.00 94.00 91 VAL A CA 1
ATOM 712 C C . VAL A 1 91 ? 13.129 -3.856 -6.005 1.00 94.00 91 VAL A C 1
ATOM 714 O O . VAL A 1 91 ? 13.991 -4.679 -5.687 1.00 94.00 91 VAL A O 1
ATOM 717 N N . ALA A 1 92 ? 12.533 -3.901 -7.200 1.00 92.19 92 ALA A N 1
ATOM 718 C CA . ALA A 1 92 ? 12.935 -4.787 -8.287 1.00 92.19 92 ALA A CA 1
ATOM 719 C C . ALA A 1 92 ? 13.824 -4.102 -9.337 1.00 92.19 92 ALA A C 1
ATOM 721 O O . ALA A 1 92 ? 14.251 -4.759 -10.292 1.00 92.19 92 ALA A O 1
ATOM 722 N N . ASN A 1 93 ? 14.132 -2.818 -9.143 1.00 91.19 93 ASN A N 1
ATOM 723 C CA . ASN A 1 93 ? 15.013 -2.028 -9.987 1.00 91.19 93 ASN A CA 1
ATOM 724 C C . ASN A 1 93 ? 16.240 -1.542 -9.188 1.00 91.19 93 ASN A C 1
ATOM 726 O O . ASN A 1 93 ? 16.209 -1.414 -7.969 1.00 91.19 93 ASN A O 1
ATOM 730 N N . HIS A 1 94 ? 17.356 -1.310 -9.881 1.00 93.19 94 HIS A N 1
ATOM 731 C CA . HIS A 1 94 ? 18.575 -0.743 -9.294 1.00 93.19 94 HIS A CA 1
ATOM 732 C C . HIS A 1 94 ? 18.644 0.784 -9.411 1.00 93.19 94 HIS A C 1
ATOM 734 O O . HIS A 1 94 ? 19.498 1.401 -8.773 1.00 93.19 94 HIS A O 1
ATOM 740 N N . ALA A 1 95 ? 17.804 1.391 -10.254 1.00 96.12 95 ALA A N 1
ATOM 741 C CA . ALA A 1 95 ? 17.685 2.839 -10.327 1.00 96.12 95 ALA A CA 1
ATOM 742 C C . ALA A 1 95 ? 17.110 3.372 -9.008 1.00 96.12 95 ALA A C 1
ATOM 744 O O . ALA A 1 95 ? 16.092 2.876 -8.544 1.00 96.12 95 ALA A O 1
ATOM 745 N N . VAL A 1 96 ? 17.776 4.365 -8.417 1.00 97.44 96 VAL A N 1
ATOM 746 C CA . VAL A 1 96 ? 17.289 5.046 -7.212 1.00 97.44 96 VAL A CA 1
ATOM 747 C C . VAL A 1 96 ? 16.292 6.117 -7.633 1.00 97.44 96 VAL A C 1
ATOM 749 O O . VAL A 1 96 ? 16.625 6.966 -8.461 1.00 97.44 96 VAL A O 1
ATOM 752 N N . GLU A 1 97 ? 15.103 6.089 -7.047 1.00 97.81 97 GLU A N 1
ATOM 753 C CA . GLU A 1 97 ? 14.053 7.065 -7.300 1.00 97.81 97 GLU A CA 1
ATOM 754 C C . GLU A 1 97 ? 14.446 8.462 -6.813 1.00 97.81 97 GLU A C 1
ATOM 756 O O . GLU A 1 97 ? 15.055 8.663 -5.757 1.00 97.81 97 GLU A O 1
ATOM 761 N N . THR A 1 98 ? 14.033 9.458 -7.582 1.00 98.31 98 THR A N 1
ATOM 762 C CA . THR A 1 98 ? 14.084 10.859 -7.177 1.00 98.31 98 THR A CA 1
ATOM 763 C C . THR A 1 98 ? 12.979 11.172 -6.159 1.00 98.31 98 THR A C 1
ATOM 765 O O . THR A 1 98 ? 11.905 10.556 -6.176 1.00 98.31 98 THR A O 1
ATOM 768 N N . PRO A 1 99 ? 13.172 12.183 -5.291 1.00 98.19 99 PRO A N 1
ATOM 769 C CA . PRO A 1 99 ? 12.109 12.666 -4.410 1.00 98.19 99 PRO A CA 1
ATOM 770 C C . PRO A 1 99 ? 10.821 13.039 -5.164 1.00 98.19 99 PRO A C 1
ATOM 772 O O . PRO A 1 99 ? 9.715 12.844 -4.656 1.00 98.19 99 PRO A O 1
ATOM 775 N N . GLU A 1 100 ? 10.946 13.558 -6.385 1.00 98.31 100 GLU A N 1
ATOM 776 C CA . GLU A 1 100 ? 9.830 13.948 -7.240 1.00 98.31 100 GLU A CA 1
ATOM 777 C C . GLU A 1 100 ? 9.008 12.742 -7.717 1.00 98.31 100 GLU A C 1
ATOM 779 O O . GLU A 1 100 ? 7.777 12.822 -7.723 1.00 98.31 100 GLU A O 1
ATOM 784 N N . GLU A 1 101 ? 9.657 11.628 -8.068 1.00 97.88 101 GLU A N 1
ATOM 785 C CA . GLU A 1 101 ? 9.006 10.371 -8.471 1.00 97.88 101 GLU A CA 1
ATOM 786 C C . GLU A 1 101 ? 8.231 9.732 -7.313 1.00 97.88 101 GLU A C 1
ATOM 788 O O . GLU A 1 101 ? 7.059 9.354 -7.467 1.00 97.88 101 GLU A O 1
ATOM 793 N N . VAL A 1 102 ? 8.844 9.699 -6.127 1.00 98.19 102 VAL A N 1
ATOM 794 C CA . VAL A 1 102 ? 8.191 9.254 -4.888 1.00 98.19 102 VAL A CA 1
ATOM 795 C C . VAL A 1 102 ? 6.968 10.130 -4.613 1.00 98.19 102 VAL A C 1
ATOM 797 O O . VAL A 1 102 ? 5.841 9.639 -4.509 1.00 98.19 102 VAL A O 1
ATOM 800 N N . ALA A 1 103 ? 7.148 11.453 -4.589 1.00 98.12 103 ALA A N 1
ATOM 801 C CA . ALA A 1 103 ? 6.065 12.389 -4.316 1.00 98.12 103 ALA A CA 1
ATOM 802 C C . ALA A 1 103 ? 4.946 12.325 -5.370 1.00 98.12 103 ALA A C 1
ATOM 804 O O . ALA A 1 103 ? 3.775 12.498 -5.033 1.00 98.12 103 ALA A O 1
ATOM 805 N N . ALA A 1 104 ? 5.262 12.074 -6.644 1.00 98.00 104 ALA A N 1
ATOM 806 C CA . ALA A 1 104 ? 4.260 11.888 -7.693 1.00 98.00 104 ALA A CA 1
ATOM 807 C C . ALA A 1 104 ? 3.379 10.657 -7.433 1.00 98.00 104 ALA A C 1
ATOM 809 O O . ALA A 1 104 ? 2.165 10.726 -7.629 1.00 98.00 104 ALA A O 1
ATOM 810 N N . THR A 1 105 ? 3.964 9.563 -6.944 1.00 97.81 105 THR A N 1
ATOM 811 C CA . THR A 1 105 ? 3.224 8.346 -6.570 1.00 97.81 105 THR A CA 1
ATOM 812 C C . THR A 1 105 ? 2.282 8.616 -5.402 1.00 97.81 105 THR A C 1
ATOM 814 O O . THR A 1 105 ? 1.086 8.341 -5.496 1.00 97.81 105 THR A O 1
ATOM 817 N N . LEU A 1 106 ? 2.788 9.255 -4.344 1.00 98.12 106 LEU A N 1
ATOM 818 C CA . LEU A 1 106 ? 1.990 9.598 -3.165 1.00 98.12 106 LEU A CA 1
ATOM 819 C C . LEU A 1 106 ? 0.837 10.556 -3.510 1.00 98.12 106 LEU A C 1
ATOM 821 O O . LEU A 1 106 ? -0.295 10.344 -3.085 1.00 98.12 106 LEU A O 1
ATOM 825 N N . ARG A 1 107 ? 1.077 11.573 -4.352 1.00 98.25 107 ARG A N 1
ATOM 826 C CA . ARG A 1 107 ? 0.024 12.502 -4.809 1.00 98.25 107 ARG A CA 1
ATOM 827 C C . ARG A 1 107 ? -1.064 11.821 -5.640 1.00 98.25 107 ARG A C 1
ATOM 829 O O . ARG A 1 107 ? -2.216 12.234 -5.560 1.00 98.25 107 ARG A O 1
ATOM 836 N N . LYS A 1 108 ? -0.725 10.797 -6.433 1.00 97.56 108 LYS A N 1
ATOM 837 C CA . LYS A 1 108 ? -1.729 9.986 -7.144 1.00 97.56 108 LYS A CA 1
ATOM 838 C C . LYS A 1 108 ? -2.579 9.188 -6.158 1.00 97.56 108 LYS A C 1
ATOM 840 O O . LYS A 1 108 ? -3.799 9.205 -6.272 1.00 97.56 108 LYS A O 1
ATOM 845 N N . ALA A 1 109 ? -1.952 8.554 -5.167 1.00 97.69 109 ALA A N 1
ATOM 846 C CA . ALA A 1 109 ? -2.663 7.796 -4.141 1.00 97.69 109 ALA A CA 1
ATOM 84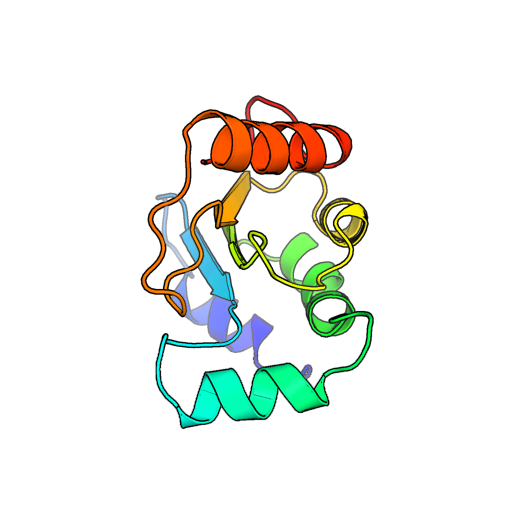7 C C . ALA A 1 109 ? -3.599 8.675 -3.291 1.00 97.69 109 ALA A C 1
ATOM 849 O O . ALA A 1 109 ? -4.693 8.236 -2.952 1.00 97.69 109 ALA A O 1
ATOM 850 N N . LEU A 1 110 ? -3.236 9.938 -3.028 1.00 98.31 110 LEU A N 1
ATOM 851 C CA . LEU A 1 110 ? -4.076 10.899 -2.294 1.00 98.31 110 LEU A CA 1
ATOM 852 C C . LEU A 1 110 ? -5.432 11.215 -2.959 1.00 98.31 110 LEU A C 1
ATOM 854 O O . LEU A 1 110 ? -6.303 11.793 -2.317 1.00 98.31 110 LEU A O 1
ATOM 858 N N . GLN A 1 111 ? -5.647 10.842 -4.224 1.00 98.06 111 GLN A N 1
ATOM 859 C CA . GLN A 1 111 ? -6.974 10.928 -4.855 1.00 98.06 111 GLN A CA 1
ATOM 860 C C . GLN A 1 111 ? -7.935 9.854 -4.303 1.00 98.06 111 GLN A C 1
ATOM 862 O O . GLN A 1 111 ? -9.152 10.048 -4.265 1.00 98.06 111 GLN A O 1
ATOM 867 N N . PHE A 1 112 ? -7.382 8.739 -3.819 1.00 98.06 112 PHE A N 1
ATOM 868 C CA . PHE A 1 112 ? -8.110 7.538 -3.397 1.00 98.06 112 PHE A CA 1
ATOM 869 C C . PHE A 1 112 ? -7.926 7.191 -1.912 1.00 98.06 112 PHE A C 1
ATOM 871 O O . PHE A 1 112 ? -8.640 6.346 -1.376 1.00 98.06 112 PHE A O 1
ATOM 878 N N . VAL A 1 113 ? -6.999 7.862 -1.225 1.00 98.00 113 VAL A N 1
ATOM 879 C CA . VAL A 1 113 ? -6.696 7.663 0.196 1.00 98.00 113 VAL A CA 1
ATOM 880 C C . VAL A 1 113 ? -6.639 9.018 0.890 1.00 98.00 113 VAL A C 1
ATOM 882 O O . VAL A 1 113 ? -5.972 9.936 0.416 1.00 98.00 113 VAL A O 1
ATOM 885 N N . ASP A 1 114 ? -7.327 9.145 2.024 1.00 98.19 114 ASP A N 1
ATOM 886 C CA . ASP A 1 114 ? -7.282 10.367 2.827 1.00 98.19 114 ASP A CA 1
ATOM 887 C C . ASP A 1 114 ? -5.859 10.611 3.351 1.00 98.19 114 ASP A C 1
ATOM 889 O O . ASP A 1 114 ? -5.139 9.672 3.699 1.00 98.19 114 ASP A O 1
ATOM 893 N N . ALA A 1 115 ? -5.449 11.876 3.456 1.00 98.12 115 ALA A N 1
ATOM 894 C CA . ALA A 1 115 ? -4.087 12.224 3.862 1.00 98.12 115 ALA A CA 1
ATOM 895 C C . ALA A 1 115 ? -3.703 11.693 5.258 1.00 98.12 115 ALA A C 1
ATOM 897 O O . ALA A 1 115 ? -2.540 11.382 5.487 1.00 98.12 115 ALA A O 1
ATOM 898 N N . ASP A 1 116 ? -4.669 11.548 6.171 1.00 98.25 116 ASP A N 1
ATOM 899 C CA . ASP A 1 116 ? -4.468 10.993 7.518 1.00 98.25 116 ASP A CA 1
ATOM 900 C C . ASP A 1 116 ? -4.364 9.456 7.550 1.00 98.25 116 ASP A C 1
ATOM 902 O O . ASP A 1 116 ? -4.044 8.869 8.586 1.00 98.25 116 ASP A O 1
ATOM 906 N N . LYS A 1 117 ? -4.619 8.800 6.415 1.00 98.31 117 LYS A N 1
ATOM 907 C CA . LYS A 1 117 ? -4.572 7.344 6.233 1.00 98.31 117 LYS A CA 1
ATOM 908 C C . LYS A 1 117 ? -3.491 6.896 5.252 1.00 98.31 117 LYS A C 1
ATOM 910 O O . LYS A 1 117 ? -3.299 5.692 5.088 1.00 98.31 117 LYS A O 1
ATOM 915 N N . LEU A 1 118 ? -2.786 7.828 4.615 1.00 98.25 118 LEU A N 1
ATOM 916 C CA . LEU A 1 118 ? -1.684 7.540 3.703 1.00 98.25 118 LEU A CA 1
ATOM 917 C C . LEU A 1 118 ? -0.381 7.335 4.489 1.00 98.25 118 LEU A C 1
ATOM 919 O O . LEU A 1 118 ? 0.105 8.250 5.152 1.00 98.25 118 LEU A O 1
ATOM 923 N N . TYR A 1 119 ? 0.201 6.147 4.371 1.00 97.38 119 TYR A N 1
ATOM 924 C CA . TYR A 1 119 ? 1.505 5.801 4.926 1.00 97.38 1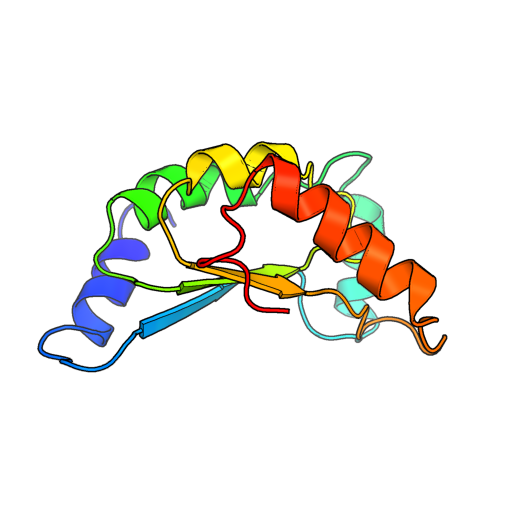19 TYR A CA 1
ATOM 925 C C . TYR A 1 119 ? 2.504 5.671 3.762 1.00 97.38 119 TYR A C 1
ATOM 927 O O . TYR A 1 119 ? 2.308 4.799 2.911 1.00 97.38 119 TYR A O 1
ATOM 935 N N . PRO A 1 120 ? 3.505 6.564 3.666 1.00 84.81 120 PRO A N 1
ATOM 936 C CA . PRO A 1 120 ? 4.491 6.560 2.585 1.00 84.81 120 PRO A CA 1
ATOM 937 C C . PRO A 1 120 ? 5.578 5.492 2.755 1.00 84.81 120 PRO A C 1
ATOM 939 O O . PRO A 1 120 ? 5.784 5.019 3.898 1.00 84.81 120 PRO A O 1
#

Secondary structure (DSSP, 8-state):
-TTTHHHHHHHHHTT--S--EEEE-S--SSHHHHHHHTTS-S---GGGGTHHHHHTSS--EEEEE-TT----GGGGGGGBTBEEEEE-S-TT-SSPPPHHHHHHHHHHHTTTS-TTTEE-

Sequence (120 aa):
VNDWGIAALERAVEGLKCETAVHICYGYGIKANTDWKKTLGSEWRQYEEAFPKLQTSTIDIISLECHNSHVPMDLLELIRGKKVMVGAIDVANHAVETPEEVAATLRKALQFVDADKLYP

Organism: Serratia marcescens (NCBI:txid615)

Foldseek 3Di:
DVPPPLVVVLVVCPPDPDAAEDEDELDALDPVSVVVLVVCPQENAPLVSPLLVVLVGPHQEYEYEFQPHSHDLLSLLSNEPGQYEYNLDDNNDPDDDDPVSSVVRQVSNCVRYPPVRYHD